Protein AF-A0A7M7N7L6-F1 (afdb_monomer)

Sequence (121 aa):
MKQDEADLTGTASTLMTYRAIATDAYLVQAFSDPLDAAFGLGRRLRELADRWEDVSEEVLRILDRVEQFAAGFVGQANYSSEVRTILKFSESESKHPVAKIRAAMKANQKPVSRRKCLFCR

Solvent-accessible surface area (backbone atoms only — not comparable to full-atom values): 6850 Å² total; per-residue (Å²): 143,70,66,67,65,56,52,52,52,53,51,51,53,53,50,53,50,52,55,56,60,53,31,66,69,45,33,59,71,77,37,97,52,39,57,61,52,34,40,52,49,36,40,53,32,49,62,43,26,76,71,37,68,94,50,19,71,62,36,47,53,49,31,51,48,27,47,49,46,47,36,49,61,60,62,70,46,85,42,62,65,49,44,48,45,65,34,35,67,48,103,55,89,84,53,58,64,57,51,47,56,50,46,36,58,75,33,66,36,62,73,60,76,63,58,91,65,84,79,79,116

Secondary structure (DSSP, 8-state):
--HHHHHHHHHHHHHHHHHHHTSHHHHHHH-SSHHHHHHHHHHHHHHHHHH-GGGHHHHHHHHHHHHHHHHHHHHT--SHHHHHHHHH--SSTT--TTHHHHHHHHTT-HHHHT-S-SS--

Radius of gyration: 16.53 Å; Cα contacts (8 Å, |Δi|>4): 101; chains: 1; bounding box: 38×29×52 Å

Organism: Strongylocentrotus purpuratus (NCBI:txid7668)

Foldseek 3Di:
DPVVVVVVVVVVVVLVVLLVCLDLVNLVPVDPQSLLVLLVSLLVLCVVLVVCVVCNVSSVVSSVSSLVSNLVVLVVDPDLVVNQCSQCDDPDNPDDSCNSVVSCVVSVSVSNNPPPDSPDD

Nearest PDB structures (foldseek):
  5zbg-assembly1_A  TM=9.273E-01  e=1.002E-03  Homo sapiens
  8wpl-assembly1_A  TM=9.087E-01  e=1.166E-03  Homo sapiens
  8gvw-assembly1_B  TM=9.526E-01  e=1.657E-03  Homo sapiens
  7dxg-assembly1_A  TM=8.714E-01  e=2.240E-03  Homo sapiens
  7dxc-assembly1_B  TM=9.061E-01  e=5.005E-03  Homo sapiens

pLDDT: mean 75.94, std 16.69, range [35.88, 93.94]

Mean predicted aligned error: 10.6 Å

InterPro domains:
  IPR002153 Transient receptor potential channel, canonical [PTHR10117] (4-110)
  IPR013555 Transient receptor ion channel domain [PF08344] (5-50)
  IPR013555 Transient receptor ion channel domain [SM01420] (1-56)

Structure (mmCIF, N/CA/C/O backbone):
data_AF-A0A7M7N7L6-F1
#
_entry.id   AF-A0A7M7N7L6-F1
#
loop_
_atom_site.group_PDB
_atom_site.id
_atom_site.type_symbol
_atom_site.label_atom_id
_atom_site.label_alt_id
_atom_site.label_comp_id
_atom_site.label_asym_id
_atom_site.label_entity_id
_atom_site.label_seq_id
_atom_site.pdbx_PDB_ins_code
_atom_site.Cartn_x
_atom_site.Cartn_y
_atom_site.Cartn_z
_atom_site.occupancy
_atom_site.B_iso_or_equiv
_atom_site.auth_seq_id
_atom_site.auth_comp_id
_atom_site.auth_asym_id
_atom_site.auth_atom_id
_atom_site.pdbx_PDB_model_num
ATOM 1 N N . MET A 1 1 ? 22.308 -7.030 -29.917 1.00 41.22 1 MET A N 1
ATOM 2 C CA . MET A 1 1 ? 21.093 -6.262 -29.570 1.00 41.22 1 MET A CA 1
ATOM 3 C C . MET A 1 1 ? 19.937 -7.188 -29.162 1.00 41.22 1 MET A C 1
ATOM 5 O O . MET A 1 1 ? 18.885 -7.138 -29.773 1.00 41.22 1 MET A O 1
ATOM 9 N N . LYS A 1 2 ? 20.126 -8.084 -28.181 1.00 44.44 2 LYS A N 1
ATOM 10 C CA . LYS A 1 2 ? 19.056 -8.976 -27.668 1.00 44.44 2 LYS A CA 1
ATOM 11 C C . LYS A 1 2 ? 18.849 -8.856 -26.151 1.00 44.44 2 LYS A C 1
ATOM 13 O O . LYS A 1 2 ? 17.995 -9.535 -25.600 1.00 44.44 2 LYS A O 1
ATOM 18 N N . GLN A 1 3 ? 19.662 -8.039 -25.482 1.00 42.91 3 GLN A N 1
ATOM 19 C CA . GLN A 1 3 ? 19.682 -7.943 -24.023 1.00 42.91 3 GLN A CA 1
ATOM 20 C C . GLN A 1 3 ? 18.662 -6.916 -23.510 1.00 42.91 3 GLN A C 1
ATOM 22 O O . GLN A 1 3 ? 17.999 -7.189 -22.517 1.00 42.91 3 GLN A O 1
ATOM 27 N N . ASP A 1 4 ? 18.439 -5.825 -24.250 1.00 52.84 4 ASP A N 1
ATOM 28 C CA . ASP A 1 4 ? 17.520 -4.749 -23.842 1.00 52.84 4 ASP A CA 1
ATOM 29 C C . ASP A 1 4 ? 16.031 -5.147 -23.941 1.00 52.84 4 ASP A C 1
ATOM 31 O O . ASP A 1 4 ? 15.208 -4.741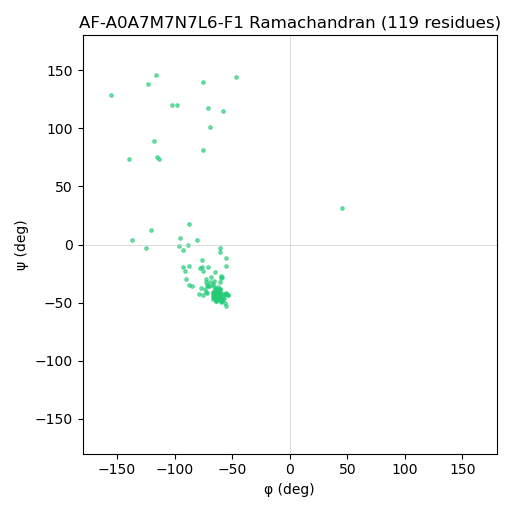 -23.128 1.00 52.84 4 ASP A O 1
ATOM 35 N N . GLU A 1 5 ? 15.663 -6.003 -24.899 1.00 49.69 5 GLU A N 1
ATOM 36 C CA . GLU A 1 5 ? 14.268 -6.427 -25.116 1.00 49.69 5 GLU A CA 1
ATOM 37 C C . GLU A 1 5 ? 13.755 -7.382 -24.017 1.00 49.69 5 GLU A C 1
ATOM 39 O O . GLU A 1 5 ? 12.591 -7.322 -23.607 1.00 49.69 5 GLU A O 1
ATOM 44 N N . ALA A 1 6 ? 14.638 -8.240 -23.493 1.00 54.94 6 ALA A N 1
ATOM 45 C CA . ALA A 1 6 ? 14.316 -9.156 -22.400 1.00 54.94 6 ALA A CA 1
ATOM 46 C C . ALA A 1 6 ? 14.137 -8.416 -21.061 1.00 54.94 6 ALA A C 1
ATOM 48 O O . ALA A 1 6 ? 13.261 -8.781 -20.273 1.00 54.94 6 ALA A O 1
ATOM 49 N N . ASP A 1 7 ? 14.919 -7.357 -20.831 1.00 68.38 7 ASP A N 1
ATOM 50 C CA . ASP A 1 7 ? 14.866 -6.549 -19.608 1.00 68.38 7 ASP A CA 1
ATOM 51 C C . ASP A 1 7 ? 13.603 -5.670 -19.551 1.00 68.38 7 ASP A C 1
ATOM 53 O O . ASP A 1 7 ? 12.897 -5.622 -18.537 1.00 68.38 7 ASP A O 1
ATOM 57 N N . LEU A 1 8 ? 13.214 -5.080 -20.688 1.00 70.31 8 LEU A N 1
ATOM 58 C CA . LEU A 1 8 ? 11.957 -4.334 -20.821 1.00 70.31 8 LEU A CA 1
ATOM 59 C C . LEU A 1 8 ? 10.726 -5.231 -20.625 1.00 70.31 8 LEU A C 1
ATOM 61 O O . LEU A 1 8 ? 9.779 -4.849 -19.933 1.00 70.31 8 LEU A O 1
ATOM 65 N N . THR A 1 9 ? 10.745 -6.448 -21.176 1.00 78.81 9 THR A N 1
ATOM 66 C CA . THR A 1 9 ? 9.642 -7.412 -21.015 1.00 78.81 9 THR A CA 1
ATOM 67 C C . THR A 1 9 ? 9.501 -7.868 -19.555 1.00 78.81 9 THR A C 1
ATOM 69 O O . THR A 1 9 ? 8.385 -7.956 -19.031 1.00 78.81 9 THR A O 1
ATOM 72 N N . GLY A 1 10 ? 10.620 -8.109 -18.860 1.00 82.31 10 GLY A N 1
ATOM 73 C CA . GLY A 1 10 ? 10.632 -8.447 -17.431 1.00 82.31 10 GLY A CA 1
ATOM 74 C C . GLY A 1 10 ? 10.121 -7.308 -16.542 1.00 82.31 10 GLY A C 1
ATOM 75 O O . GLY A 1 10 ? 9.314 -7.527 -15.629 1.00 82.31 10 GLY A O 1
ATOM 76 N N . THR A 1 11 ? 10.522 -6.078 -16.859 1.00 82.62 11 THR A N 1
ATOM 77 C CA . THR A 1 11 ? 10.072 -4.855 -16.180 1.00 82.62 11 THR A CA 1
ATOM 78 C C . THR A 1 11 ? 8.566 -4.644 -16.358 1.00 82.62 11 THR A C 1
ATOM 80 O O . THR A 1 11 ? 7.847 -4.439 -15.375 1.00 82.62 11 THR A O 1
ATOM 83 N N . ALA A 1 12 ? 8.048 -4.800 -17.581 1.00 85.62 12 ALA A N 1
ATOM 84 C CA . ALA A 1 12 ? 6.620 -4.684 -17.877 1.00 85.62 12 ALA A CA 1
ATOM 85 C C . ALA A 1 12 ? 5.777 -5.730 -17.125 1.00 85.62 12 ALA A C 1
ATOM 87 O O . ALA A 1 12 ? 4.772 -5.382 -16.502 1.00 85.62 12 ALA A O 1
ATOM 88 N N . SER A 1 13 ? 6.206 -6.996 -17.116 1.00 88.69 13 SER A N 1
ATOM 89 C CA . SER A 1 13 ? 5.524 -8.077 -16.386 1.00 88.69 13 SER A CA 1
ATOM 90 C C . SER A 1 13 ? 5.466 -7.808 -14.876 1.00 88.69 13 SER A C 1
ATOM 92 O O . SER A 1 13 ? 4.419 -7.941 -14.229 1.00 88.69 13 SER A O 1
ATOM 94 N N . THR A 1 14 ? 6.577 -7.329 -14.314 1.00 88.44 14 THR A N 1
ATOM 95 C CA . THR A 1 14 ? 6.654 -6.948 -12.900 1.00 88.44 14 THR A CA 1
ATOM 96 C C . THR A 1 14 ? 5.695 -5.799 -12.586 1.00 88.44 14 THR A C 1
ATOM 98 O O . THR A 1 14 ? 4.968 -5.846 -11.593 1.00 88.44 14 THR A O 1
ATOM 101 N N . LEU A 1 15 ? 5.624 -4.789 -13.454 1.00 89.88 15 LEU A N 1
ATOM 102 C CA . LEU A 1 15 ? 4.717 -3.657 -13.286 1.00 89.88 15 LEU A CA 1
ATOM 103 C C . LEU A 1 15 ? 3.243 -4.077 -13.362 1.00 89.88 15 LEU A C 1
ATOM 105 O O . LEU A 1 15 ? 2.431 -3.622 -12.555 1.00 89.88 15 LEU A O 1
ATOM 109 N N . MET A 1 16 ? 2.889 -4.981 -14.281 1.00 91.38 16 MET A N 1
ATOM 110 C CA . MET A 1 16 ? 1.536 -5.548 -14.350 1.00 91.38 16 MET A CA 1
ATOM 111 C C . MET A 1 16 ? 1.175 -6.306 -13.072 1.00 91.38 16 MET A C 1
ATOM 113 O O . MET A 1 16 ? 0.062 -6.158 -12.568 1.00 91.38 16 MET A O 1
ATOM 117 N N . THR A 1 17 ? 2.128 -7.050 -12.509 1.00 92.69 17 THR A N 1
ATOM 118 C CA . THR A 1 17 ? 1.947 -7.732 -11.222 1.00 92.69 17 THR A CA 1
ATOM 119 C C . THR A 1 17 ? 1.651 -6.727 -10.110 1.00 92.69 17 THR A C 1
ATOM 121 O O . THR A 1 17 ? 0.659 -6.878 -9.397 1.00 92.69 17 THR A O 1
ATOM 124 N N . TYR A 1 18 ? 2.444 -5.655 -10.002 1.00 92.12 18 TYR A N 1
ATOM 125 C CA . TYR A 1 18 ? 2.204 -4.600 -9.013 1.00 92.12 18 TYR A CA 1
ATOM 126 C C . TYR A 1 18 ? 0.852 -3.908 -9.205 1.00 92.12 18 TYR A C 1
ATOM 128 O O . TYR A 1 18 ? 0.157 -3.660 -8.222 1.00 92.12 18 TYR A O 1
ATOM 136 N N . ARG A 1 19 ? 0.431 -3.653 -10.450 1.00 92.56 19 ARG A N 1
ATOM 137 C CA . ARG A 1 19 ? -0.904 -3.105 -10.743 1.00 92.56 19 ARG A CA 1
ATOM 138 C C . ARG A 1 19 ? -2.024 -4.028 -10.264 1.00 92.56 19 ARG A C 1
ATOM 140 O O . ARG A 1 19 ? -3.010 -3.531 -9.731 1.00 92.56 19 ARG A O 1
ATOM 147 N N . ALA A 1 20 ? -1.885 -5.341 -10.448 1.00 93.56 20 ALA A N 1
ATOM 148 C CA . ALA A 1 20 ? -2.902 -6.310 -10.046 1.00 93.56 20 ALA A CA 1
ATOM 149 C C . ALA A 1 20 ? -3.052 -6.381 -8.517 1.00 93.56 20 ALA A C 1
ATOM 151 O O . ALA A 1 20 ? -4.167 -6.290 -7.997 1.00 93.56 20 ALA A O 1
ATOM 152 N N . ILE A 1 21 ? -1.933 -6.474 -7.791 1.00 93.19 21 ILE A N 1
ATOM 153 C CA . ILE A 1 21 ? -1.950 -6.602 -6.324 1.00 93.19 21 ILE A CA 1
ATOM 154 C C . ILE A 1 21 ? -2.261 -5.285 -5.601 1.00 93.19 21 ILE A C 1
ATOM 156 O O . ILE A 1 21 ? -2.659 -5.307 -4.441 1.00 93.19 21 ILE A O 1
ATOM 160 N N . ALA A 1 22 ? -2.089 -4.139 -6.265 1.00 93.06 22 ALA A N 1
ATOM 161 C CA . ALA A 1 22 ? -2.417 -2.821 -5.722 1.00 93.06 22 ALA A CA 1
ATOM 162 C C . ALA A 1 22 ? -3.912 -2.468 -5.823 1.00 93.06 22 ALA A C 1
ATOM 164 O O . ALA A 1 22 ? -4.293 -1.344 -5.503 1.00 93.06 22 ALA A O 1
ATOM 165 N N . THR A 1 23 ? -4.759 -3.382 -6.302 1.00 93.56 23 THR A N 1
ATOM 166 C CA . THR A 1 23 ? -6.206 -3.152 -6.361 1.00 93.56 23 THR A CA 1
ATOM 167 C C . THR A 1 23 ? -6.845 -3.275 -4.978 1.00 93.56 23 THR A C 1
ATOM 169 O O . THR A 1 23 ? -6.533 -4.188 -4.216 1.00 93.56 23 THR A O 1
ATOM 172 N N . ASP A 1 24 ? -7.795 -2.389 -4.674 1.00 92.88 24 ASP A N 1
ATOM 173 C CA . ASP A 1 24 ? -8.513 -2.352 -3.395 1.00 92.88 24 ASP A CA 1
ATOM 174 C C . ASP A 1 24 ? -9.152 -3.706 -3.050 1.00 92.88 24 ASP A C 1
ATOM 176 O O . ASP A 1 24 ? -9.036 -4.188 -1.925 1.00 92.88 24 ASP A O 1
ATOM 180 N N . ALA A 1 25 ? -9.779 -4.352 -4.041 1.00 93.25 25 ALA A N 1
ATOM 181 C CA . ALA A 1 25 ? -10.408 -5.661 -3.876 1.00 93.25 25 ALA A CA 1
ATOM 182 C C . ALA A 1 25 ? -9.393 -6.733 -3.459 1.00 93.25 25 ALA A C 1
ATOM 184 O O . ALA A 1 25 ? -9.656 -7.506 -2.540 1.00 93.25 25 ALA A O 1
ATOM 185 N N . TYR A 1 26 ? -8.214 -6.746 -4.088 1.00 93.94 26 TYR A N 1
ATOM 186 C CA . TYR A 1 26 ? -7.154 -7.681 -3.733 1.00 93.94 26 TYR A CA 1
ATOM 187 C C . TYR A 1 26 ? -6.611 -7.402 -2.330 1.00 93.94 26 TYR A C 1
ATOM 189 O O . TYR A 1 26 ? -6.480 -8.326 -1.533 1.00 93.94 26 TYR A O 1
ATOM 197 N N . LEU A 1 27 ? -6.351 -6.134 -1.994 1.00 91.44 27 LEU A N 1
ATOM 198 C CA . LEU A 1 27 ? -5.827 -5.747 -0.682 1.00 91.44 27 LEU A CA 1
ATOM 199 C C . LEU A 1 27 ? -6.767 -6.135 0.467 1.00 91.44 27 LEU A C 1
ATOM 201 O O . LEU A 1 27 ? -6.297 -6.569 1.515 1.00 91.44 27 LEU A O 1
ATOM 205 N N . VAL A 1 28 ? -8.081 -6.010 0.272 1.00 91.69 28 VAL A N 1
ATOM 206 C CA . VAL A 1 28 ? -9.083 -6.378 1.286 1.00 91.69 28 VAL A CA 1
ATOM 207 C C . VAL A 1 28 ? -9.292 -7.889 1.368 1.00 91.69 28 VAL A C 1
ATOM 209 O O . VAL A 1 28 ? -9.490 -8.416 2.458 1.00 91.69 28 VAL A O 1
ATOM 212 N N . GLN A 1 29 ? -9.268 -8.594 0.236 1.00 93.06 29 GLN A N 1
ATOM 213 C CA . GLN A 1 29 ? -9.599 -10.019 0.197 1.00 93.06 29 GLN A CA 1
ATOM 214 C C . GLN A 1 29 ? -8.407 -10.926 0.526 1.00 93.06 29 GLN A C 1
ATOM 216 O O . GLN A 1 29 ? -8.591 -11.983 1.126 1.00 93.06 29 GLN A O 1
ATOM 221 N N . ALA A 1 30 ? -7.195 -10.546 0.116 1.00 90.88 30 ALA A N 1
ATOM 222 C CA . ALA A 1 30 ? -6.014 -11.398 0.228 1.00 90.88 30 ALA A CA 1
ATOM 223 C C . ALA A 1 30 ? -5.284 -11.270 1.576 1.00 90.88 30 ALA A C 1
ATOM 225 O O . ALA A 1 30 ? -4.497 -12.153 1.917 1.00 90.88 30 ALA A O 1
ATOM 226 N N . PHE A 1 31 ? -5.516 -10.195 2.338 1.00 87.19 31 PHE A N 1
ATOM 227 C CA . PHE A 1 31 ? -4.771 -9.900 3.564 1.00 87.19 31 PHE A CA 1
ATOM 228 C C . PHE A 1 31 ? -5.688 -9.753 4.779 1.00 87.19 31 PHE A C 1
ATOM 230 O O . PHE A 1 31 ? -6.719 -9.090 4.719 1.00 87.19 31 PHE A O 1
ATOM 237 N N . SER A 1 32 ? -5.266 -10.320 5.913 1.00 86.00 32 SER A N 1
ATOM 238 C CA . SER A 1 32 ? -5.949 -10.172 7.206 1.00 86.00 32 SER A CA 1
ATOM 239 C C . SER A 1 32 ? -5.834 -8.753 7.781 1.00 86.00 32 SER A C 1
ATOM 241 O O . SER A 1 32 ? -6.766 -8.280 8.428 1.00 86.00 32 SER A O 1
ATOM 243 N N . ASP A 1 33 ? -4.722 -8.053 7.512 1.00 86.06 33 ASP A N 1
ATOM 244 C CA . ASP A 1 33 ? -4.539 -6.618 7.775 1.00 86.06 33 ASP A CA 1
ATOM 245 C C . ASP A 1 33 ? -4.293 -5.848 6.461 1.00 86.06 33 ASP A C 1
ATOM 247 O O . ASP A 1 33 ? -3.139 -5.656 6.054 1.00 86.06 33 ASP A O 1
ATOM 251 N N . PRO A 1 34 ? -5.357 -5.369 5.789 1.00 89.12 34 PRO A N 1
ATOM 252 C CA . PRO A 1 34 ? -5.234 -4.644 4.525 1.00 89.12 34 PRO A CA 1
ATOM 253 C C . PRO A 1 34 ? -4.399 -3.360 4.633 1.00 89.12 34 PRO A C 1
ATOM 255 O O . PRO A 1 34 ? -3.762 -2.950 3.662 1.00 89.12 34 PRO A O 1
ATOM 258 N N . LEU A 1 35 ? -4.366 -2.718 5.808 1.00 88.31 35 LEU A N 1
ATOM 259 C CA . LEU A 1 35 ? -3.579 -1.500 6.016 1.00 88.31 35 LE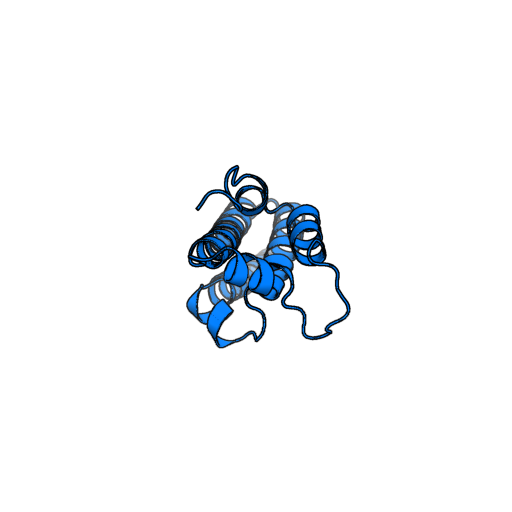U A CA 1
ATOM 260 C C . LEU A 1 35 ? -2.089 -1.791 6.135 1.00 88.31 35 LEU A C 1
ATOM 262 O O . LEU A 1 35 ? -1.288 -1.060 5.554 1.00 88.31 35 LEU A O 1
ATOM 266 N N . ASP A 1 36 ? -1.705 -2.833 6.875 1.00 86.75 36 ASP A N 1
ATOM 267 C CA . ASP A 1 36 ? -0.291 -3.205 6.972 1.00 86.75 36 ASP A CA 1
ATOM 268 C C . ASP A 1 36 ? 0.245 -3.664 5.608 1.00 86.75 36 ASP A C 1
ATOM 270 O O . ASP A 1 36 ? 1.321 -3.229 5.185 1.00 86.75 36 ASP A O 1
ATOM 274 N N . ALA A 1 37 ? -0.565 -4.423 4.860 1.00 89.62 37 ALA A N 1
ATOM 275 C CA . ALA A 1 37 ? -0.266 -4.801 3.482 1.00 89.62 37 ALA A CA 1
ATOM 276 C C . ALA A 1 37 ? -0.085 -3.573 2.572 1.00 89.62 37 ALA A C 1
ATOM 278 O O . ALA A 1 37 ? 0.933 -3.461 1.884 1.00 89.62 37 ALA A O 1
ATOM 279 N N . ALA A 1 38 ? -1.008 -2.605 2.617 1.00 91.25 38 ALA A N 1
ATOM 280 C CA . ALA A 1 38 ? -0.907 -1.366 1.843 1.00 91.25 38 ALA A CA 1
ATOM 281 C C . ALA A 1 38 ? 0.332 -0.532 2.224 1.00 91.25 38 ALA A C 1
ATOM 283 O O . ALA A 1 38 ? 1.032 -0.009 1.354 1.00 91.25 38 ALA A O 1
ATOM 284 N N . PHE A 1 39 ? 0.672 -0.433 3.513 1.00 88.62 39 PHE A N 1
ATOM 285 C CA . PHE A 1 39 ? 1.880 0.272 3.954 1.00 88.62 39 PHE A CA 1
ATOM 286 C C . PHE A 1 39 ? 3.161 -0.428 3.499 1.00 88.62 39 PHE A C 1
ATOM 288 O O . PHE A 1 39 ? 4.101 0.242 3.057 1.00 88.62 39 PHE A O 1
ATOM 295 N N . GLY A 1 40 ? 3.204 -1.758 3.586 1.00 89.81 40 GLY A N 1
ATOM 296 C CA . GLY A 1 40 ? 4.306 -2.572 3.083 1.00 89.81 40 GLY A CA 1
ATOM 297 C C . GLY A 1 40 ? 4.503 -2.393 1.580 1.00 89.81 40 GLY A C 1
ATOM 298 O O . GLY A 1 40 ? 5.609 -2.070 1.140 1.00 89.81 40 GLY A O 1
ATOM 299 N N . LEU A 1 41 ? 3.417 -2.509 0.814 1.00 91.69 41 LEU A N 1
ATOM 300 C CA . LEU A 1 41 ? 3.411 -2.328 -0.634 1.00 91.69 41 LEU A CA 1
ATOM 301 C C . LEU A 1 41 ? 3.849 -0.913 -1.029 1.00 91.69 41 LEU A C 1
ATOM 303 O O . LEU A 1 41 ? 4.708 -0.754 -1.891 1.00 91.69 41 LEU A O 1
ATOM 307 N N . GLY A 1 42 ? 3.352 0.117 -0.340 1.00 91.81 42 GLY A N 1
ATOM 308 C CA . GLY A 1 42 ? 3.749 1.501 -0.593 1.00 91.81 42 GLY A CA 1
ATOM 309 C C . GLY A 1 42 ? 5.240 1.766 -0.345 1.00 91.81 42 GLY A C 1
ATOM 310 O O . GLY A 1 42 ? 5.869 2.514 -1.092 1.00 91.81 42 GLY A O 1
ATOM 311 N N . ARG A 1 43 ? 5.858 1.142 0.671 1.00 89.56 43 ARG A N 1
ATOM 312 C CA . ARG A 1 43 ? 7.324 1.217 0.851 1.00 89.56 43 ARG A CA 1
ATOM 313 C C . ARG A 1 43 ? 8.055 0.588 -0.326 1.00 89.56 43 ARG A C 1
ATOM 315 O O . ARG A 1 43 ? 8.942 1.219 -0.891 1.00 89.56 43 ARG A O 1
ATOM 322 N N . ARG A 1 44 ? 7.633 -0.613 -0.723 1.00 89.81 44 ARG A N 1
ATOM 323 C CA . ARG A 1 44 ? 8.267 -1.355 -1.812 1.00 89.81 44 ARG A CA 1
ATOM 324 C C . ARG A 1 44 ? 8.169 -0.628 -3.152 1.00 89.81 44 ARG A C 1
ATOM 326 O O . ARG A 1 44 ? 9.134 -0.633 -3.906 1.00 89.81 44 ARG A O 1
ATOM 333 N N . LEU A 1 45 ? 7.035 0.013 -3.432 1.00 90.19 45 LEU A N 1
ATOM 334 C CA . LEU A 1 45 ? 6.840 0.804 -4.648 1.00 90.19 45 LEU A CA 1
ATOM 335 C C . LEU A 1 45 ? 7.726 2.054 -4.669 1.00 90.19 45 LEU A C 1
ATOM 337 O O . LEU A 1 45 ? 8.256 2.382 -5.720 1.00 90.19 45 LEU A O 1
ATOM 341 N N . ARG A 1 46 ? 7.975 2.713 -3.528 1.00 88.69 46 ARG A N 1
ATOM 342 C CA . ARG A 1 46 ? 8.947 3.824 -3.478 1.00 88.69 46 ARG A CA 1
ATOM 343 C C . ARG A 1 46 ? 10.373 3.358 -3.750 1.00 88.69 46 ARG A C 1
ATOM 345 O O . ARG A 1 46 ? 11.030 3.923 -4.609 1.00 88.69 46 ARG A O 1
ATOM 352 N N . GLU A 1 47 ? 10.799 2.266 -3.114 1.00 88.94 47 GLU A N 1
ATOM 353 C CA . GLU A 1 47 ? 12.103 1.641 -3.403 1.00 88.94 47 GLU A CA 1
ATOM 354 C C . GLU A 1 47 ? 12.236 1.199 -4.870 1.00 88.94 47 GLU A C 1
ATOM 356 O O . GLU A 1 47 ? 13.341 1.065 -5.393 1.00 88.94 47 GLU A O 1
ATOM 361 N N . LEU A 1 48 ? 11.120 0.875 -5.526 1.00 87.12 48 LEU A N 1
ATOM 362 C CA . LEU A 1 48 ? 11.103 0.504 -6.934 1.00 87.12 48 LEU A CA 1
ATOM 363 C C . LEU A 1 48 ? 11.178 1.741 -7.836 1.00 87.12 48 LEU A C 1
ATOM 365 O O . LEU A 1 48 ? 11.959 1.725 -8.778 1.00 87.12 48 LEU A O 1
ATOM 369 N N . ALA A 1 49 ? 10.439 2.806 -7.521 1.00 86.75 49 ALA A N 1
ATOM 370 C CA . ALA A 1 49 ? 10.488 4.073 -8.249 1.00 86.75 49 ALA A CA 1
ATOM 371 C C . ALA A 1 49 ? 11.886 4.709 -8.206 1.00 86.75 49 ALA A C 1
ATOM 373 O O . ALA A 1 49 ? 12.344 5.210 -9.225 1.00 86.75 49 ALA A O 1
ATOM 374 N N . ASP A 1 50 ? 12.586 4.612 -7.070 1.00 85.62 50 ASP A N 1
ATOM 375 C CA . ASP A 1 50 ? 13.962 5.112 -6.931 1.00 85.62 50 ASP A CA 1
ATOM 376 C C . ASP A 1 50 ? 14.976 4.299 -7.757 1.00 85.62 50 ASP A C 1
ATOM 378 O O . ASP A 1 50 ? 16.018 4.814 -8.150 1.00 85.62 50 ASP A O 1
ATOM 382 N N . ARG A 1 51 ? 14.700 3.009 -8.003 1.00 84.12 51 ARG A N 1
ATOM 383 C CA . ARG A 1 51 ? 15.596 2.114 -8.760 1.00 84.12 51 ARG A CA 1
ATOM 384 C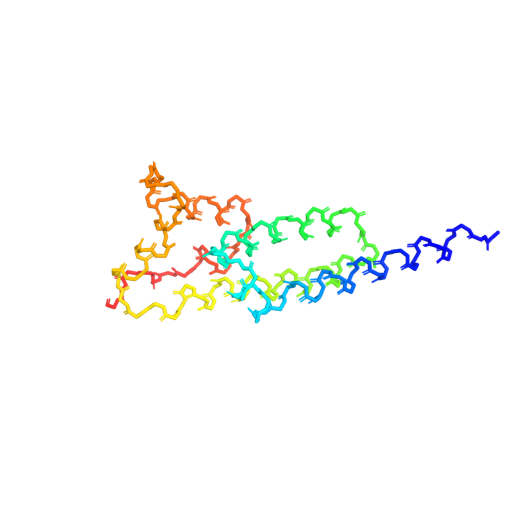 C . ARG A 1 51 ? 15.315 2.100 -10.257 1.00 84.12 51 ARG A C 1
ATOM 386 O O . ARG A 1 51 ? 16.225 1.815 -11.026 1.00 84.12 51 ARG A O 1
ATOM 393 N N . TRP A 1 52 ? 14.068 2.318 -10.659 1.00 84.44 52 TRP A N 1
ATOM 394 C CA . TRP A 1 52 ? 13.612 2.2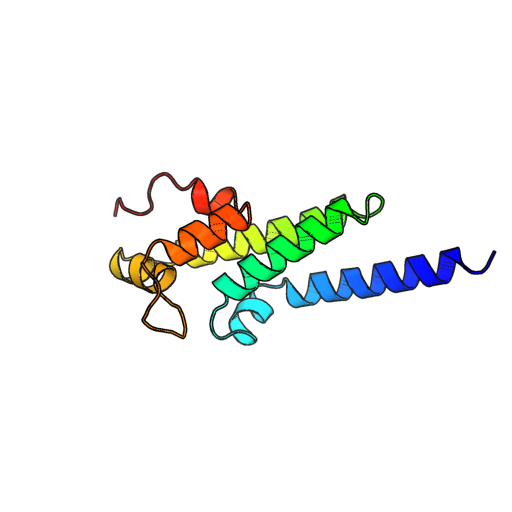23 -12.044 1.00 84.44 52 TRP A CA 1
ATOM 395 C C . TRP A 1 52 ? 13.199 3.601 -12.555 1.00 84.44 52 TRP A C 1
ATOM 397 O O . TRP A 1 52 ? 12.010 3.885 -12.696 1.00 84.44 52 TRP A O 1
ATOM 407 N N . GLU A 1 53 ? 14.189 4.455 -12.819 1.00 77.50 53 GLU A N 1
ATOM 408 C CA . GLU A 1 53 ? 13.981 5.857 -13.207 1.00 77.50 53 GLU A CA 1
ATOM 409 C C . GLU A 1 53 ? 13.065 5.987 -14.440 1.00 77.50 53 GLU A C 1
ATOM 411 O O . GLU A 1 53 ? 12.099 6.752 -14.404 1.00 77.50 53 GLU A O 1
ATOM 416 N N . ASP A 1 54 ? 13.261 5.132 -15.451 1.00 77.19 54 ASP A N 1
ATOM 417 C CA . ASP A 1 54 ? 12.508 5.133 -16.718 1.00 77.19 54 ASP A CA 1
ATOM 418 C C . ASP A 1 54 ? 11.011 4.799 -16.580 1.00 77.19 54 ASP A C 1
ATOM 420 O O . ASP A 1 54 ? 10.203 5.172 -17.430 1.00 77.19 54 ASP A O 1
ATOM 424 N N . VAL A 1 55 ? 10.609 4.094 -15.516 1.00 80.62 55 VAL A N 1
ATOM 425 C CA . VAL A 1 55 ? 9.198 3.738 -15.244 1.00 80.62 55 VAL A CA 1
ATOM 426 C C . VAL A 1 55 ? 8.702 4.290 -13.909 1.00 80.62 55 VAL A C 1
ATOM 428 O O . VAL A 1 55 ? 7.626 3.916 -13.431 1.00 80.62 55 VAL A O 1
ATOM 431 N N . SER A 1 56 ? 9.468 5.205 -13.316 1.00 83.06 56 SER A N 1
ATOM 432 C CA . SER A 1 56 ? 9.205 5.786 -12.002 1.00 83.06 56 SER A CA 1
ATOM 433 C C . SER A 1 56 ? 7.817 6.423 -11.931 1.00 83.06 56 SER A C 1
ATOM 435 O O . SER A 1 56 ? 7.089 6.168 -10.976 1.00 83.06 56 SER A O 1
ATOM 437 N N . GLU A 1 57 ? 7.383 7.150 -12.966 1.00 87.75 57 GLU A N 1
ATOM 438 C CA . GLU A 1 57 ? 6.041 7.747 -13.019 1.00 87.75 57 GLU A CA 1
ATOM 439 C C . GLU A 1 57 ? 4.923 6.710 -12.879 1.00 87.75 57 GLU A C 1
ATOM 441 O O . GLU A 1 57 ? 3.945 6.926 -12.161 1.00 87.75 57 GLU A O 1
ATOM 446 N N . GLU A 1 58 ? 5.055 5.566 -13.546 1.00 88.44 58 GLU A N 1
ATOM 447 C CA . GLU A 1 58 ? 4.025 4.537 -13.520 1.00 88.44 58 GLU A CA 1
ATOM 448 C C . GLU A 1 58 ? 4.002 3.810 -12.175 1.00 88.44 58 GLU A C 1
ATOM 450 O O . GLU A 1 58 ? 2.935 3.550 -11.618 1.00 88.44 58 GLU A O 1
ATOM 455 N N . VAL A 1 59 ? 5.176 3.559 -11.595 1.00 90.12 59 VAL A N 1
ATOM 456 C CA . VAL A 1 59 ? 5.289 3.030 -10.233 1.00 90.12 59 VAL A CA 1
ATOM 457 C C . VAL A 1 59 ? 4.686 4.009 -9.216 1.00 90.12 59 VAL A C 1
ATOM 459 O O . VAL A 1 59 ? 3.963 3.587 -8.310 1.00 90.12 59 VAL A O 1
ATOM 462 N N . LEU A 1 60 ? 4.908 5.316 -9.388 1.00 89.94 60 LEU A N 1
ATOM 463 C CA . LEU A 1 60 ? 4.336 6.363 -8.540 1.00 89.94 60 LEU A CA 1
ATOM 464 C C . LEU A 1 60 ? 2.809 6.461 -8.673 1.00 89.94 60 LEU A C 1
ATOM 466 O O . LEU A 1 60 ? 2.135 6.696 -7.671 1.00 89.94 60 LEU A O 1
ATOM 470 N N . ARG A 1 61 ? 2.234 6.213 -9.857 1.00 92.62 61 ARG A N 1
ATOM 471 C CA . ARG A 1 61 ? 0.770 6.106 -10.020 1.00 92.62 61 ARG A CA 1
ATOM 472 C C . ARG A 1 61 ? 0.188 4.929 -9.247 1.00 92.62 61 ARG A C 1
ATOM 474 O O . ARG A 1 61 ? -0.867 5.059 -8.631 1.00 92.62 61 ARG A O 1
ATOM 481 N N . ILE A 1 62 ? 0.858 3.777 -9.272 1.00 93.38 62 ILE A N 1
ATOM 482 C CA . ILE A 1 62 ? 0.427 2.607 -8.494 1.00 93.38 62 ILE A CA 1
ATOM 483 C C . ILE A 1 62 ? 0.524 2.921 -7.000 1.00 93.38 62 ILE A C 1
ATOM 485 O O . ILE A 1 62 ? -0.406 2.632 -6.251 1.00 93.38 62 ILE A O 1
ATOM 489 N N . LEU A 1 63 ? 1.620 3.556 -6.577 1.00 92.62 63 LEU A N 1
ATOM 490 C CA . LEU A 1 63 ? 1.807 3.996 -5.200 1.00 92.62 63 LEU A CA 1
ATOM 491 C C . LEU A 1 63 ? 0.664 4.905 -4.743 1.00 92.62 63 LEU A C 1
ATOM 493 O O . LEU A 1 63 ? 0.082 4.627 -3.700 1.00 92.62 63 LEU A O 1
ATOM 497 N N . ASP A 1 64 ? 0.318 5.934 -5.518 1.00 92.06 64 ASP A N 1
ATOM 498 C CA . ASP A 1 64 ? -0.757 6.873 -5.177 1.00 92.06 64 ASP A CA 1
ATOM 499 C C . ASP A 1 64 ? -2.089 6.150 -4.926 1.00 92.06 64 ASP A C 1
ATOM 501 O O . ASP A 1 64 ? -2.754 6.409 -3.925 1.00 92.06 64 ASP A O 1
ATOM 505 N N . ARG A 1 65 ? -2.434 5.144 -5.742 1.00 92.56 65 ARG A N 1
ATOM 506 C CA . ARG A 1 65 ? -3.634 4.315 -5.514 1.00 92.56 65 ARG A CA 1
ATOM 507 C C . ARG A 1 65 ? -3.577 3.568 -4.183 1.00 92.56 65 ARG A C 1
ATOM 509 O O . ARG A 1 65 ? -4.557 3.565 -3.445 1.00 92.56 65 ARG A O 1
ATOM 516 N N . VAL A 1 66 ? -2.428 2.987 -3.840 1.00 93.38 66 VAL A N 1
ATOM 517 C CA . VAL A 1 66 ? -2.236 2.294 -2.555 1.00 93.38 66 VAL A CA 1
ATOM 518 C C . VAL A 1 66 ? -2.334 3.272 -1.375 1.00 93.38 66 VAL A C 1
ATOM 520 O O . VAL A 1 66 ? -2.925 2.937 -0.345 1.00 93.38 66 VAL A O 1
ATOM 523 N N . GLU A 1 67 ? -1.804 4.493 -1.507 1.00 90.06 67 GLU A N 1
ATOM 524 C CA . GLU A 1 67 ? -1.935 5.528 -0.471 1.00 90.06 67 GLU A CA 1
ATOM 525 C C . GLU A 1 67 ? -3.390 6.001 -0.313 1.00 90.06 67 GLU A C 1
ATOM 527 O O . GLU A 1 67 ? -3.872 6.185 0.812 1.00 90.06 67 GLU A O 1
ATOM 532 N N . GLN A 1 68 ? -4.107 6.172 -1.428 1.00 91.56 68 GLN A N 1
ATOM 533 C CA . GLN A 1 68 ? -5.523 6.538 -1.451 1.00 91.56 68 GLN A CA 1
ATOM 534 C C . GLN A 1 68 ? -6.394 5.452 -0.825 1.00 91.56 68 GLN A C 1
ATOM 536 O O . GLN A 1 68 ? -7.250 5.779 -0.003 1.00 91.56 68 GLN A O 1
ATOM 541 N N . PHE A 1 69 ? -6.133 4.181 -1.137 1.00 92.69 69 PHE A N 1
ATOM 542 C CA . PHE A 1 69 ? -6.782 3.043 -0.494 1.00 92.69 69 PHE A CA 1
ATOM 543 C C . PHE A 1 69 ? -6.597 3.098 1.024 1.00 92.69 69 PHE A C 1
ATOM 545 O O . PHE A 1 69 ? -7.578 3.103 1.766 1.00 92.69 69 PHE A O 1
ATOM 552 N N . ALA A 1 70 ? -5.356 3.222 1.507 1.00 89.12 70 ALA A N 1
ATOM 553 C CA . ALA A 1 70 ? -5.083 3.238 2.943 1.00 89.12 70 ALA A CA 1
ATOM 554 C C . ALA A 1 70 ? -5.769 4.420 3.651 1.00 89.12 70 ALA A C 1
ATOM 556 O O . ALA A 1 70 ? -6.336 4.272 4.737 1.00 89.12 70 ALA A O 1
ATOM 557 N N . ALA A 1 71 ? -5.764 5.600 3.027 1.00 86.56 71 ALA A N 1
ATOM 558 C CA . ALA A 1 71 ? -6.464 6.766 3.550 1.00 86.56 71 ALA A CA 1
ATOM 559 C C . ALA A 1 71 ? -7.991 6.571 3.533 1.00 86.56 71 ALA A C 1
ATOM 561 O O . ALA A 1 71 ? -8.672 6.921 4.501 1.00 86.56 71 ALA A O 1
ATOM 562 N N . GLY A 1 72 ? -8.542 6.031 2.447 1.00 87.38 72 GLY A N 1
ATOM 563 C CA . GLY A 1 72 ? -9.961 5.714 2.296 1.00 87.38 72 GLY A CA 1
ATOM 564 C C . GLY A 1 72 ? -10.430 4.719 3.350 1.00 87.38 72 GLY A C 1
ATOM 565 O O . GLY A 1 72 ? -11.407 4.990 4.039 1.00 87.38 72 GLY A O 1
ATOM 566 N N . PHE A 1 73 ? -9.668 3.646 3.558 1.00 85.88 73 PHE A N 1
ATOM 567 C CA . PHE A 1 73 ? -9.940 2.599 4.540 1.00 85.88 73 PHE A CA 1
ATOM 568 C C . PHE A 1 73 ? -10.031 3.154 5.968 1.00 85.88 73 PHE A C 1
ATOM 570 O O . PHE A 1 73 ? -11.000 2.896 6.674 1.00 85.88 73 PHE A O 1
ATOM 577 N N . VAL A 1 74 ? -9.079 4.002 6.380 1.00 84.69 74 VAL A N 1
ATOM 578 C CA . VAL A 1 74 ? -9.153 4.699 7.681 1.00 84.69 74 VAL A CA 1
ATOM 579 C C . VAL A 1 74 ? -10.326 5.689 7.726 1.00 84.69 74 VAL A C 1
ATOM 581 O O . VAL A 1 74 ? -10.902 5.918 8.784 1.00 84.69 74 VAL A O 1
A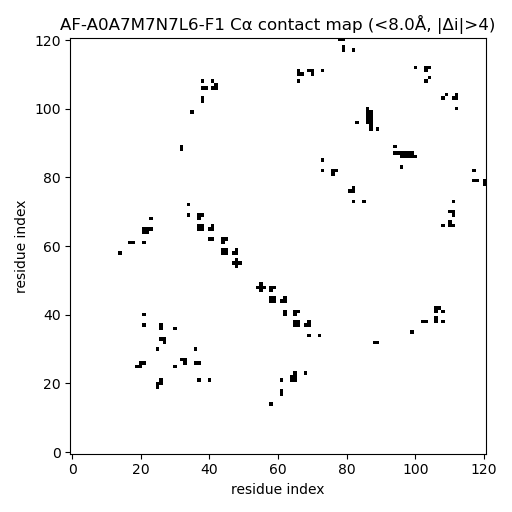TOM 584 N N . GLY A 1 75 ? -10.692 6.282 6.587 1.00 82.88 75 GLY A N 1
ATOM 585 C CA . GLY A 1 75 ? -11.802 7.228 6.468 1.00 82.88 75 GLY A CA 1
ATOM 586 C C . GLY A 1 75 ? -13.199 6.632 6.591 1.00 82.88 75 GLY A C 1
ATOM 587 O O . GLY A 1 75 ? -14.123 7.388 6.862 1.00 82.88 75 GLY A O 1
ATOM 588 N N . GLN A 1 76 ? -13.355 5.322 6.403 1.00 84.31 76 GLN A N 1
ATOM 589 C CA . GLN A 1 76 ? -14.640 4.636 6.575 1.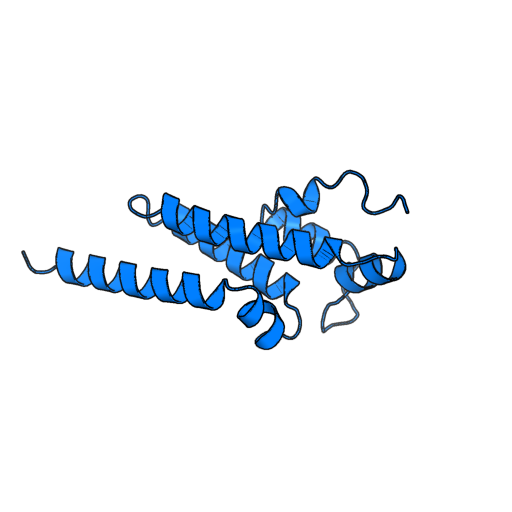00 84.31 76 GLN A CA 1
ATOM 590 C C . GLN A 1 76 ? -15.010 4.427 8.051 1.00 84.31 76 GLN A C 1
ATOM 592 O O . GLN A 1 76 ? -16.153 4.096 8.354 1.00 84.31 76 GLN A O 1
ATOM 597 N N . ALA A 1 77 ? -14.064 4.624 8.974 1.00 83.00 77 ALA A N 1
ATOM 598 C CA . ALA A 1 77 ? -14.333 4.545 10.402 1.00 83.00 77 ALA A CA 1
ATOM 599 C C . ALA A 1 77 ? -15.178 5.745 10.851 1.00 83.00 77 ALA A C 1
ATOM 601 O O . ALA A 1 77 ? -14.738 6.895 10.770 1.00 83.00 77 ALA A O 1
ATOM 602 N N . ASN A 1 78 ? -16.382 5.468 11.344 1.00 77.38 78 ASN A N 1
ATOM 603 C CA . ASN A 1 78 ? -17.340 6.478 11.789 1.00 77.38 78 ASN A CA 1
ATOM 604 C C . ASN A 1 78 ? -17.182 6.809 13.272 1.00 77.38 78 ASN A C 1
ATOM 606 O O . ASN A 1 78 ? -17.574 7.893 13.704 1.00 77.38 78 ASN A O 1
ATOM 610 N N . TYR A 1 79 ? -16.594 5.894 14.045 1.00 78.06 79 TYR A N 1
ATOM 611 C CA . TYR A 1 79 ? -16.410 6.064 15.480 1.00 78.06 79 TYR A CA 1
ATOM 612 C C . TYR A 1 79 ? -14.934 6.115 15.871 1.00 78.06 79 TYR A C 1
ATOM 614 O O . TYR A 1 79 ? -14.081 5.399 15.343 1.00 78.06 79 TYR A O 1
ATOM 622 N N . SER A 1 80 ? -14.623 6.917 16.889 1.00 73.50 80 SER A N 1
ATOM 623 C CA . SER A 1 80 ? -13.274 6.989 17.467 1.00 73.50 80 SER A CA 1
ATOM 624 C C . SER A 1 80 ? -12.788 5.641 18.025 1.00 73.50 80 SER A C 1
ATOM 626 O O . SER A 1 80 ? -11.584 5.375 18.045 1.00 73.50 80 SER A O 1
ATOM 628 N N . SER A 1 81 ? -13.711 4.765 18.439 1.00 75.94 81 SER A N 1
ATOM 629 C CA . SER A 1 81 ? -13.433 3.376 18.816 1.00 75.94 81 SER A CA 1
ATOM 630 C C . SER A 1 81 ? -12.952 2.546 17.625 1.00 75.94 81 SER A C 1
ATOM 632 O O . SER A 1 81 ? -11.945 1.858 17.755 1.00 75.94 81 SER A O 1
ATOM 634 N N . GLU A 1 82 ? -13.592 2.661 16.460 1.00 75.88 82 GLU A N 1
ATOM 635 C CA . GLU A 1 82 ? -13.189 1.980 15.224 1.00 75.88 82 GLU A CA 1
ATOM 636 C C . GLU A 1 82 ? -11.828 2.472 14.744 1.00 75.88 82 GLU A C 1
ATOM 638 O O . GLU A 1 82 ? -10.947 1.661 14.477 1.00 75.88 82 GLU A O 1
ATOM 643 N N . VAL A 1 83 ? -11.601 3.791 14.734 1.00 76.06 83 VAL A N 1
ATOM 644 C CA . VAL A 1 83 ? -10.290 4.375 14.405 1.00 76.06 83 VAL A CA 1
ATOM 645 C C . VAL A 1 83 ? -9.212 3.828 15.341 1.00 76.06 83 VAL A C 1
ATOM 647 O O . VAL A 1 83 ? -8.145 3.408 14.896 1.00 76.06 83 VAL A O 1
ATOM 650 N N . ARG A 1 84 ? -9.483 3.783 16.651 1.00 71.44 84 ARG A N 1
ATOM 651 C CA . ARG A 1 84 ? -8.556 3.210 17.637 1.00 71.44 84 ARG A CA 1
ATOM 652 C C . ARG A 1 84 ? -8.298 1.732 17.387 1.00 71.44 84 ARG A C 1
ATOM 654 O O . ARG A 1 84 ? -7.148 1.322 17.502 1.00 71.44 84 ARG A O 1
ATOM 661 N N . THR A 1 85 ? -9.322 0.955 17.058 1.00 74.88 85 THR A N 1
ATOM 662 C CA . THR A 1 85 ? -9.186 -0.468 16.734 1.00 74.88 85 THR A CA 1
ATOM 663 C C . THR A 1 85 ? -8.355 -0.651 15.474 1.00 74.88 85 THR A C 1
ATOM 665 O O . THR A 1 85 ? -7.374 -1.377 15.512 1.00 74.88 85 THR A O 1
ATOM 668 N N . ILE A 1 86 ? -8.643 0.083 14.401 1.00 75.62 86 ILE A N 1
ATOM 669 C CA . ILE A 1 86 ? -7.893 0.048 13.142 1.00 75.62 86 ILE A CA 1
ATOM 670 C C . ILE A 1 86 ? -6.416 0.394 13.367 1.00 75.62 86 ILE A C 1
ATOM 672 O O . ILE A 1 86 ? -5.545 -0.291 12.836 1.00 75.62 86 ILE A O 1
ATOM 676 N N . LEU A 1 87 ? -6.123 1.414 14.184 1.00 69.06 87 LEU A N 1
ATOM 677 C CA . LEU A 1 87 ? -4.759 1.851 14.510 1.00 69.06 87 LEU A CA 1
ATOM 678 C C . LEU A 1 87 ? -4.028 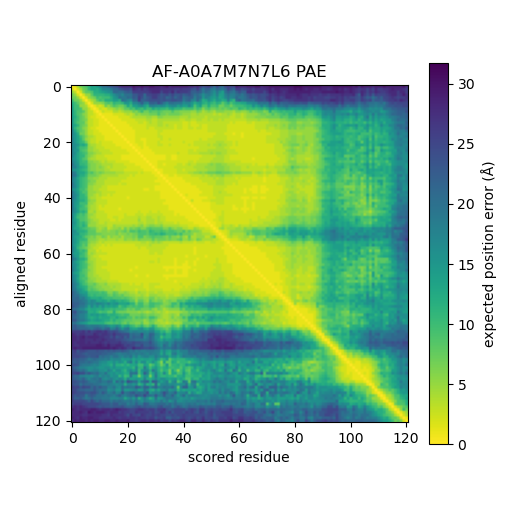0.931 15.506 1.00 69.06 87 LEU A C 1
ATOM 680 O O . LEU A 1 87 ? -2.795 0.930 15.538 1.00 69.06 87 LEU A O 1
ATOM 684 N N . LYS A 1 88 ? -4.760 0.158 16.315 1.00 68.25 88 LYS A N 1
ATOM 685 C CA . LYS A 1 88 ? -4.213 -0.851 17.238 1.00 68.25 88 LYS A CA 1
ATOM 686 C C . LYS A 1 88 ? -4.132 -2.249 16.630 1.00 68.25 88 LYS A C 1
ATOM 688 O O . LYS A 1 88 ? -3.389 -3.064 17.165 1.00 68.25 88 LYS A O 1
ATOM 693 N N . PHE A 1 89 ? -4.884 -2.527 15.563 1.00 60.91 89 PHE A N 1
ATOM 694 C CA . PHE A 1 89 ? -4.984 -3.857 14.974 1.00 60.91 89 PHE A CA 1
ATOM 695 C C . PHE A 1 89 ? -3.590 -4.329 14.563 1.00 60.91 89 PHE A C 1
ATOM 697 O O . PHE A 1 89 ? -2.911 -3.700 13.758 1.00 60.91 89 PHE A O 1
ATOM 704 N N . SER A 1 90 ? -3.151 -5.385 15.226 1.00 54.53 90 SER A N 1
ATOM 705 C CA . SER A 1 90 ? -1.889 -6.084 15.065 1.00 54.53 90 SER A CA 1
ATOM 706 C C . SER A 1 90 ? -2.195 -7.482 15.569 1.00 54.53 90 SER A C 1
ATOM 708 O O . SER A 1 90 ? -2.710 -7.624 16.675 1.00 54.53 90 SER A O 1
ATOM 710 N N . GLU A 1 91 ? -1.878 -8.505 14.784 1.00 51.50 91 GLU A N 1
ATOM 711 C CA . GLU A 1 91 ? -2.091 -9.917 15.145 1.00 51.50 91 GLU A CA 1
ATOM 712 C C . GLU A 1 91 ? -1.410 -10.295 16.482 1.00 51.50 91 GLU A C 1
ATOM 714 O O . GLU A 1 91 ? -1.779 -11.262 17.137 1.00 51.50 91 GLU A O 1
ATOM 719 N N . SER A 1 92 ? -0.449 -9.476 16.932 1.00 51.19 92 SER A N 1
ATOM 720 C CA . SER A 1 92 ? 0.079 -9.469 18.300 1.00 51.19 92 SER A CA 1
ATOM 721 C C . SER A 1 92 ? -0.498 -8.302 19.111 1.00 51.19 92 SER A C 1
ATOM 723 O O . SER A 1 92 ? -0.260 -7.136 18.780 1.00 51.19 92 SER A O 1
ATOM 725 N N . GLU A 1 93 ? -1.187 -8.610 20.216 1.00 49.59 93 GLU A N 1
ATOM 726 C CA . GLU A 1 93 ? -1.838 -7.649 21.131 1.00 49.59 93 GLU A CA 1
ATOM 727 C C . GLU A 1 93 ? -0.885 -6.634 21.809 1.00 49.59 93 GLU A C 1
ATOM 729 O O . GLU A 1 93 ? -1.319 -5.737 22.530 1.00 49.59 93 GLU A O 1
ATOM 734 N N . SER A 1 94 ? 0.428 -6.731 21.587 1.00 49.34 94 SER A N 1
ATOM 735 C CA . SER A 1 94 ? 1.450 -5.994 22.339 1.00 49.34 94 SER A CA 1
ATOM 736 C C . SER A 1 94 ? 1.921 -4.679 21.703 1.00 49.34 94 SER A C 1
ATOM 738 O O . SER A 1 94 ? 2.843 -4.041 22.219 1.00 49.34 94 SER A O 1
ATOM 740 N N . LYS A 1 95 ? 1.321 -4.219 20.595 1.00 54.53 95 LYS A N 1
ATOM 741 C CA . LYS A 1 95 ? 1.761 -2.982 19.926 1.00 54.53 95 LYS A CA 1
ATOM 742 C C . LYS A 1 95 ? 0.915 -1.770 20.321 1.00 54.53 95 LYS A C 1
ATOM 744 O O . LYS A 1 95 ? -0.285 -1.693 20.086 1.00 54.53 95 LYS A O 1
ATOM 749 N N . HIS A 1 96 ? 1.597 -0.780 20.898 1.00 55.72 96 HIS A N 1
ATOM 750 C CA . HIS A 1 96 ? 1.065 0.533 21.274 1.00 55.72 96 HIS A CA 1
ATOM 751 C C . HIS A 1 96 ? 0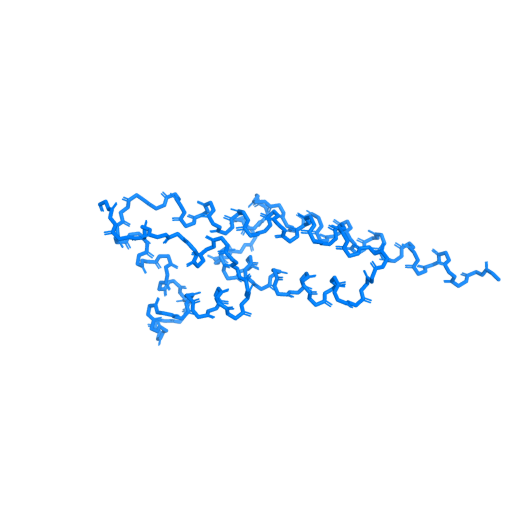.232 1.164 20.129 1.00 55.72 96 HIS A C 1
ATOM 753 O O . HIS A 1 96 ? 0.666 1.076 18.982 1.00 55.72 96 HIS A O 1
ATOM 759 N N . PRO A 1 97 ? -0.874 1.899 20.390 1.00 55.62 97 PRO A N 1
ATOM 760 C CA . PRO A 1 97 ? -1.763 2.509 19.371 1.00 55.62 97 PRO A CA 1
ATOM 761 C C . PRO A 1 97 ? -1.084 3.439 18.350 1.00 55.62 97 PRO A C 1
ATOM 763 O O . PRO A 1 97 ? -1.676 3.840 17.355 1.00 55.62 97 PRO A O 1
ATOM 766 N N . VAL A 1 98 ? 0.171 3.802 18.602 1.00 61.72 98 VAL A N 1
ATOM 767 C CA . VAL A 1 98 ? 0.988 4.662 17.739 1.00 61.72 98 VAL A CA 1
ATOM 768 C C . VAL A 1 98 ? 1.818 3.821 16.757 1.00 61.72 98 VAL A C 1
ATOM 770 O O . VAL A 1 98 ? 2.481 4.372 15.890 1.00 61.72 98 VAL A O 1
ATOM 773 N N . ALA A 1 99 ? 1.799 2.488 16.849 1.00 65.69 99 ALA A N 1
ATOM 774 C CA . ALA A 1 99 ? 2.587 1.600 15.999 1.00 65.69 99 ALA A CA 1
ATOM 775 C C . ALA A 1 99 ? 2.184 1.704 14.524 1.00 65.69 99 ALA A C 1
ATOM 777 O O . ALA A 1 99 ? 3.070 1.855 13.685 1.00 65.69 99 ALA A O 1
ATOM 778 N N . LYS A 1 100 ? 0.881 1.731 14.206 1.00 67.50 100 LYS A N 1
ATOM 779 C CA . LYS A 1 100 ? 0.404 1.948 12.828 1.00 67.50 100 LYS A CA 1
ATOM 780 C C . LYS A 1 100 ? 0.631 3.367 12.336 1.00 67.50 100 LYS A C 1
ATOM 782 O O . LYS A 1 100 ? 1.011 3.552 11.188 1.00 67.50 100 LYS A O 1
ATOM 787 N N . ILE A 1 101 ? 0.508 4.362 13.213 1.00 65.56 101 ILE A N 1
ATOM 788 C CA . ILE A 1 101 ? 0.866 5.750 12.884 1.00 65.56 101 ILE A CA 1
ATOM 789 C C . ILE A 1 101 ? 2.361 5.834 12.544 1.00 65.56 101 ILE A C 1
ATOM 791 O O . ILE A 1 101 ? 2.744 6.386 11.519 1.00 65.56 101 ILE A O 1
ATOM 795 N N . ARG A 1 102 ? 3.221 5.209 13.352 1.00 67.12 102 ARG A N 1
ATOM 796 C CA . ARG A 1 102 ? 4.665 5.123 13.114 1.00 67.12 102 ARG A CA 1
ATOM 797 C C . ARG A 1 102 ? 4.979 4.332 11.846 1.00 67.12 102 ARG A C 1
ATOM 799 O O . ARG A 1 102 ? 5.904 4.702 11.132 1.00 67.12 102 ARG A O 1
ATOM 806 N N . ALA A 1 103 ? 4.234 3.266 11.559 1.00 65.19 103 ALA A N 1
ATOM 807 C CA . ALA A 1 103 ? 4.363 2.505 10.321 1.00 65.19 103 ALA A CA 1
ATOM 808 C C . ALA A 1 103 ? 3.990 3.362 9.105 1.00 65.19 103 ALA A C 1
ATOM 810 O O . ALA A 1 103 ? 4.774 3.412 8.165 1.00 65.19 103 ALA A O 1
ATOM 811 N N . ALA A 1 104 ? 2.886 4.112 9.167 1.00 61.62 104 ALA A N 1
ATOM 812 C CA . ALA A 1 104 ? 2.465 5.056 8.135 1.00 61.62 104 ALA A CA 1
ATOM 813 C C . ALA A 1 104 ? 3.495 6.182 7.922 1.00 61.62 104 ALA A C 1
ATOM 815 O O . ALA A 1 104 ? 3.822 6.505 6.782 1.00 61.62 104 ALA A O 1
ATOM 816 N N . MET A 1 105 ? 4.069 6.729 9.003 1.00 64.69 105 MET A N 1
ATOM 817 C CA . MET A 1 105 ? 5.148 7.726 8.936 1.00 64.69 105 MET A CA 1
ATOM 818 C C . MET A 1 105 ? 6.423 7.151 8.310 1.00 64.69 105 MET A C 1
ATOM 820 O O . MET A 1 105 ? 6.976 7.747 7.394 1.00 64.69 105 MET A O 1
ATOM 824 N N . LYS A 1 106 ? 6.873 5.969 8.756 1.00 66.88 106 LYS A N 1
ATOM 825 C CA . LYS A 1 106 ? 8.019 5.257 8.156 1.00 66.88 106 LYS A CA 1
ATOM 826 C C . LYS A 1 106 ? 7.769 4.909 6.695 1.00 66.88 106 LYS A C 1
ATOM 828 O O . LYS A 1 106 ? 8.696 4.851 5.900 1.00 66.88 106 LYS A O 1
ATOM 833 N N . ALA A 1 107 ? 6.515 4.651 6.357 1.00 59.75 107 ALA A N 1
ATOM 834 C CA . ALA A 1 107 ? 6.073 4.391 5.010 1.00 59.75 107 ALA A CA 1
ATOM 835 C C . ALA A 1 107 ? 5.718 5.673 4.257 1.00 59.75 107 ALA A C 1
ATOM 837 O O . ALA A 1 107 ? 5.005 5.535 3.282 1.00 59.75 107 ALA A O 1
ATOM 838 N N . ASN A 1 108 ? 6.140 6.877 4.680 1.00 62.59 108 ASN A N 1
ATOM 839 C CA . ASN A 1 108 ? 5.931 8.157 3.981 1.00 62.59 108 ASN A CA 1
ATOM 840 C C . ASN A 1 108 ? 4.505 8.387 3.434 1.00 62.59 108 ASN A C 1
ATOM 842 O O . ASN A 1 108 ? 4.322 9.071 2.429 1.00 62.59 108 ASN A O 1
ATOM 846 N N . GLN A 1 109 ? 3.488 7.846 4.108 1.00 57.78 109 GLN A N 1
ATOM 847 C CA . GLN A 1 109 ? 2.081 7.950 3.719 1.00 57.78 109 GLN A CA 1
ATOM 848 C C . GLN A 1 109 ? 1.556 9.358 4.040 1.00 57.78 109 GLN A C 1
ATOM 850 O O . GLN A 1 109 ? 0.931 9.600 5.081 1.00 57.78 109 GLN A O 1
ATOM 855 N N . LYS A 1 110 ? 1.840 10.321 3.155 1.00 64.06 110 LYS A N 1
ATOM 856 C CA . LYS A 1 110 ? 1.458 11.735 3.309 1.00 64.06 110 LYS A CA 1
ATOM 857 C C . LYS A 1 110 ? -0.049 11.942 3.558 1.00 64.06 110 LYS A C 1
ATOM 859 O O . LYS A 1 110 ? -0.360 12.737 4.449 1.00 64.06 110 LYS A O 1
ATOM 864 N N . PRO A 1 111 ? -0.987 11.265 2.863 1.00 58.72 111 PRO A N 1
ATOM 865 C CA . PRO A 1 1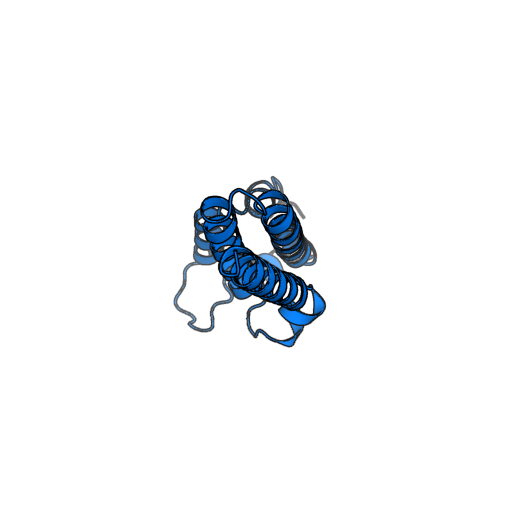11 ? -2.419 11.498 3.068 1.00 58.72 111 PRO A CA 1
ATOM 866 C C . PRO A 1 111 ? -2.953 10.927 4.391 1.00 58.72 111 PRO A C 1
ATOM 868 O O . PRO A 1 111 ? -3.859 11.514 4.981 1.00 58.72 111 PRO A O 1
ATOM 871 N N . VAL A 1 112 ? -2.365 9.842 4.909 1.00 53.44 112 VAL A N 1
ATOM 872 C CA . VAL A 1 112 ? -2.759 9.240 6.199 1.00 53.44 112 VAL A CA 1
ATOM 873 C C . VAL A 1 112 ? -2.327 10.125 7.373 1.00 53.44 112 VAL A C 1
ATOM 875 O O . VAL A 1 112 ? -3.102 10.353 8.298 1.00 53.44 112 VAL A O 1
ATOM 878 N N . SER A 1 113 ? -1.116 10.691 7.318 1.00 51.09 113 SER A N 1
ATOM 879 C CA . SER A 1 113 ? -0.574 11.524 8.402 1.00 51.09 113 SER A CA 1
ATOM 880 C C . SER A 1 113 ? -1.135 12.953 8.445 1.00 51.09 113 SER A C 1
ATOM 882 O O . SER A 1 113 ? -1.003 13.617 9.472 1.00 51.09 113 SER A O 1
ATOM 884 N N . ARG A 1 114 ? -1.708 13.466 7.345 1.00 49.44 114 ARG A N 1
ATOM 885 C CA . ARG A 1 114 ? -2.127 14.878 7.214 1.00 49.44 114 ARG A CA 1
ATOM 886 C C . ARG A 1 114 ? -3.603 15.144 7.511 1.00 49.44 114 ARG A C 1
ATOM 888 O O . ARG A 1 114 ? -4.017 16.304 7.467 1.00 49.44 114 ARG A O 1
ATOM 895 N N . ARG A 1 115 ? -4.409 14.130 7.840 1.00 52.56 115 ARG A N 1
ATOM 896 C CA . ARG A 1 115 ? -5.800 14.367 8.255 1.00 52.56 115 ARG A CA 1
ATOM 897 C C . ARG A 1 115 ? -5.828 15.048 9.624 1.00 52.56 115 ARG A C 1
ATOM 899 O O . ARG A 1 115 ? -5.695 14.407 10.659 1.00 52.56 115 ARG A O 1
ATOM 906 N N . LYS A 1 116 ? -6.043 16.367 9.610 1.00 46.12 116 LYS A N 1
ATOM 907 C CA . LYS A 1 116 ? -6.157 17.256 10.784 1.00 46.12 116 LYS A CA 1
ATOM 908 C C . LYS A 1 116 ? -7.311 16.918 11.744 1.00 46.12 116 LYS A C 1
ATOM 910 O O . LYS A 1 116 ? -7.406 17.526 12.802 1.00 46.12 116 LYS A O 1
ATOM 915 N N . CYS A 1 117 ? -8.181 15.968 11.410 1.00 46.22 117 CYS A N 1
ATOM 916 C CA . CYS A 1 117 ? -9.331 15.585 12.226 1.00 46.22 117 CYS A CA 1
ATOM 917 C C . CYS A 1 117 ? -9.512 14.063 12.208 1.00 46.22 117 CYS A C 1
ATOM 919 O O . CYS A 1 117 ? -10.407 13.544 11.557 1.00 46.22 117 CYS A O 1
ATOM 921 N N . LEU A 1 118 ? -8.643 13.343 12.919 1.00 48.09 118 LEU A N 1
ATOM 922 C CA . LEU A 1 118 ? -8.872 11.938 13.297 1.00 48.09 118 LEU A CA 1
ATOM 923 C C . LEU A 1 118 ? -9.636 11.808 14.633 1.00 48.09 118 LEU A C 1
ATOM 925 O O . LEU A 1 118 ? -9.877 10.697 15.089 1.00 48.09 118 LEU A O 1
ATOM 929 N N . PHE A 1 119 ? -9.985 12.933 15.272 1.00 40.03 119 PHE A N 1
ATOM 930 C CA . PHE A 1 119 ? -10.514 12.978 16.644 1.00 40.03 119 PHE A CA 1
ATOM 931 C C . PHE A 1 119 ? -11.709 13.927 16.851 1.00 40.03 119 PHE A C 1
ATOM 933 O O . PHE A 1 119 ? -12.157 14.088 17.980 1.00 40.03 119 PHE A O 1
ATOM 940 N N . CYS A 1 120 ? -12.222 14.557 15.788 1.00 35.88 120 CYS A N 1
ATOM 941 C CA . CYS A 1 120 ? -13.378 15.456 15.861 1.00 35.88 120 CYS A CA 1
ATOM 942 C C . CYS A 1 120 ? -14.554 14.871 15.075 1.00 35.88 120 CYS A C 1
ATOM 944 O O . CYS A 1 120 ? -14.834 15.315 13.963 1.00 35.88 120 CYS A O 1
ATOM 946 N N . ARG A 1 121 ? -15.203 13.860 15.645 1.00 36.47 121 ARG A N 1
ATOM 947 C CA . ARG A 1 121 ? -16.637 13.589 15.508 1.00 36.47 121 ARG A CA 1
ATOM 948 C C . ARG A 1 121 ? -17.069 12.691 16.656 1.00 36.47 121 ARG A C 1
ATOM 950 O O . ARG A 1 121 ? -16.298 11.761 16.985 1.00 36.47 121 ARG A O 1
#